Protein AF-A0A6G1LJR6-F1 (afdb_monomer_lite)

Secondary structure (DSSP, 8-state):
-----------GGGS-HHHHHHHS-PPTTPPPGGGGT-HHHHHHHHHHHHHH---EEETT----TT--S-HHHHHHHHHHHHHHTT--SPEEEE------TT-THHHHHHHHHHHHHHTT-EEEEEETTEEEEE--------

Radius of gyration: 20.64 Å; chains: 1; bounding box: 56×34×68 Å

Sequence (142 aa):
MAPDSNTSVFRFFDLPPELRLRIYNPDEGVQPNIAEVCQEARVEALKLYYRCNKFEACYCRVHNEDDDRSMLVRWLEAIGPDNRRNLRQPIEIFAMSEPGEGDPCMEGEGRACEKLTALGAVIEKIQDGMHKVTFPIQSSSQ

pLDDT: mean 78.77, std 14.45, range [38.94, 94.31]

Organism: NCBI:txid161662

Structure (mmCIF, N/CA/C/O backbone):
data_AF-A0A6G1LJR6-F1
#
_entry.id   AF-A0A6G1LJR6-F1
#
loop_
_atom_site.group_PDB
_atom_site.id
_atom_site.type_symbol
_atom_site.label_atom_id
_atom_site.label_alt_id
_atom_site.label_comp_id
_atom_site.label_asym_id
_atom_site.label_entity_id
_atom_site.label_seq_id
_atom_site.pdbx_PDB_ins_code
_atom_site.Cartn_x
_atom_site.Cartn_y
_atom_site.Cartn_z
_atom_site.occupancy
_atom_site.B_iso_or_equiv
_atom_site.auth_seq_id
_atom_site.auth_comp_id
_atom_site.auth_asym_id
_atom_site.auth_atom_id
_atom_site.pdbx_PDB_model_num
ATOM 1 N N . MET A 1 1 ? -30.099 -9.385 49.688 1.00 49.62 1 MET A N 1
ATOM 2 C CA . MET A 1 1 ? -29.127 -8.386 49.201 1.00 49.62 1 MET A CA 1
ATOM 3 C C . MET A 1 1 ? -28.751 -8.791 47.790 1.00 49.62 1 MET A C 1
ATOM 5 O O . MET A 1 1 ? -28.126 -9.831 47.631 1.00 49.62 1 MET A O 1
ATOM 9 N N . ALA A 1 2 ? -29.240 -8.069 46.783 1.00 52.78 2 ALA A N 1
ATOM 10 C CA . ALA A 1 2 ? -28.788 -8.260 45.408 1.00 52.78 2 ALA A CA 1
ATOM 11 C C . ALA A 1 2 ? -27.461 -7.502 45.243 1.00 52.78 2 ALA A C 1
ATOM 13 O O . ALA A 1 2 ? -27.349 -6.406 45.793 1.00 52.78 2 ALA A O 1
ATOM 14 N N . PRO A 1 3 ? -26.446 -8.065 44.572 1.00 58.81 3 PRO A N 1
ATOM 15 C CA . PRO A 1 3 ? -25.235 -7.317 44.281 1.00 58.81 3 PRO A CA 1
ATOM 16 C C . PRO A 1 3 ? -25.570 -6.197 43.290 1.00 58.81 3 PRO A C 1
ATOM 18 O O . PRO A 1 3 ? -26.104 -6.464 42.214 1.00 58.81 3 PRO A O 1
ATOM 21 N N . ASP A 1 4 ? -25.245 -4.956 43.657 1.00 60.59 4 ASP A N 1
ATOM 22 C CA . ASP A 1 4 ? -25.229 -3.799 42.760 1.00 60.59 4 ASP A CA 1
ATOM 23 C C . ASP A 1 4 ? -24.130 -4.004 41.709 1.00 60.59 4 ASP A C 1
ATOM 25 O O . ASP A 1 4 ? -23.018 -3.485 41.802 1.00 60.59 4 ASP A O 1
ATOM 29 N N . SER A 1 5 ? -24.409 -4.823 40.701 1.00 59.97 5 SER A N 1
ATOM 30 C CA . SER A 1 5 ? -23.503 -5.074 39.587 1.00 59.97 5 SER A CA 1
ATOM 31 C C . SER A 1 5 ? -23.702 -4.010 38.513 1.00 59.97 5 SER A C 1
ATOM 33 O O . SER A 1 5 ? -24.131 -4.310 37.401 1.00 59.97 5 SER A O 1
ATOM 35 N N . ASN A 1 6 ? -23.391 -2.755 38.839 1.00 61.78 6 ASN A N 1
ATOM 36 C CA . ASN A 1 6 ? -23.216 -1.712 37.830 1.00 61.78 6 ASN A CA 1
ATOM 37 C C . ASN A 1 6 ? -21.740 -1.651 37.406 1.00 61.78 6 ASN A C 1
ATOM 39 O O . ASN A 1 6 ? -21.089 -0.610 37.450 1.00 61.78 6 ASN A O 1
ATOM 43 N N . THR A 1 7 ? -21.170 -2.804 37.048 1.00 65.19 7 THR A N 1
ATOM 44 C CA . THR A 1 7 ? -19.871 -2.862 36.374 1.00 65.19 7 THR A CA 1
ATOM 45 C C . THR A 1 7 ? -20.088 -2.430 34.936 1.00 65.19 7 THR A C 1
ATOM 47 O O . THR A 1 7 ? -20.442 -3.240 34.080 1.00 65.19 7 THR A O 1
ATOM 50 N N . SER A 1 8 ? -19.920 -1.131 34.694 1.00 76.25 8 SER A N 1
ATOM 51 C CA . SER A 1 8 ? -19.833 -0.578 33.347 1.00 76.25 8 SER A CA 1
ATOM 52 C C . SER A 1 8 ? -18.773 -1.355 32.566 1.00 76.25 8 SER A C 1
ATOM 54 O O . SER A 1 8 ? -17.590 -1.343 32.915 1.00 76.25 8 SER A O 1
ATOM 56 N N . VAL A 1 9 ? -19.213 -2.091 31.548 1.00 83.81 9 VAL A N 1
ATOM 57 C CA . VAL A 1 9 ? -18.317 -2.809 30.646 1.00 83.81 9 VAL A CA 1
ATOM 58 C C . VAL A 1 9 ? -17.709 -1.777 29.713 1.00 83.81 9 VAL A C 1
ATOM 60 O O . VAL A 1 9 ? -18.377 -1.291 28.805 1.00 83.81 9 VAL A O 1
ATOM 63 N N . PHE A 1 10 ? -16.443 -1.452 29.941 1.00 83.62 10 PHE A N 1
ATOM 64 C CA . PHE A 1 10 ? -15.668 -0.627 29.028 1.00 83.62 10 PHE A CA 1
ATOM 65 C C . PHE A 1 10 ? -15.478 -1.360 27.696 1.00 83.62 10 PHE A C 1
ATOM 67 O O . PHE A 1 10 ? -14.952 -2.478 27.674 1.00 83.62 10 PHE A O 1
ATOM 74 N N . ARG A 1 11 ? -15.874 -0.738 26.580 1.00 87.75 11 ARG A N 1
ATOM 75 C CA . ARG A 1 11 ? -15.558 -1.239 25.240 1.00 87.75 11 ARG A CA 1
ATOM 76 C C . ARG A 1 11 ? -14.448 -0.396 24.642 1.00 87.75 11 ARG A C 1
ATOM 78 O O . ARG A 1 11 ? -14.445 0.823 24.744 1.00 87.75 11 ARG A O 1
ATOM 85 N N . PHE A 1 12 ? -13.523 -1.050 23.948 1.00 85.19 12 PHE A N 1
ATOM 86 C CA . PHE A 1 12 ? -12.421 -0.366 23.274 1.00 85.19 12 PHE A CA 1
ATOM 87 C C . PHE A 1 12 ? -12.907 0.742 22.321 1.00 85.19 12 PHE A C 1
ATOM 89 O O . PHE A 1 12 ? -12.314 1.813 22.275 1.00 85.19 12 PHE A O 1
ATOM 96 N N . PHE A 1 13 ? -14.017 0.512 21.615 1.00 87.31 13 PHE A N 1
ATOM 97 C CA . PHE A 1 13 ? -14.619 1.477 20.689 1.00 87.31 13 PHE A CA 1
ATOM 98 C C . PHE A 1 13 ? -15.372 2.629 21.374 1.00 87.31 13 PHE A C 1
ATOM 100 O O . PHE A 1 13 ? -15.719 3.594 20.701 1.00 87.31 13 PHE A O 1
ATOM 107 N N . ASP A 1 14 ? -15.550 2.583 22.699 1.00 89.75 14 ASP A N 1
ATOM 108 C CA . ASP A 1 14 ? -16.050 3.728 23.471 1.00 89.75 14 ASP A CA 1
ATOM 109 C C . ASP A 1 14 ? -14.949 4.788 23.675 1.00 89.75 14 ASP A C 1
ATOM 111 O O . ASP A 1 14 ? -15.226 5.914 24.094 1.00 89.75 14 ASP A O 1
ATOM 115 N N . LEU A 1 15 ? -13.685 4.451 23.378 1.00 86.94 15 LEU A N 1
ATOM 116 C CA . LEU A 1 15 ? -12.593 5.417 23.388 1.00 86.94 15 LEU A CA 1
ATOM 117 C C . LEU A 1 15 ? -12.728 6.423 22.235 1.00 86.94 15 LEU A C 1
ATOM 119 O O . LEU A 1 15 ? -12.939 6.024 21.081 1.00 86.94 15 LEU A O 1
ATOM 123 N N . PRO A 1 16 ? -12.459 7.716 22.499 1.00 88.00 16 PRO A N 1
ATOM 124 C CA . PRO A 1 16 ? -12.257 8.707 21.452 1.00 88.00 16 PRO A CA 1
ATOM 125 C C . PRO A 1 16 ? -11.254 8.215 20.392 1.00 88.00 16 PRO A C 1
ATOM 127 O O . PRO A 1 16 ? -10.241 7.597 20.755 1.00 88.00 16 PRO A O 1
ATOM 130 N N . PRO A 1 17 ? -11.495 8.477 19.092 1.00 82.25 17 PRO A N 1
ATOM 131 C CA . PRO A 1 17 ? -10.609 8.047 18.010 1.00 82.25 17 PRO A CA 1
ATOM 132 C C . PRO A 1 17 ? -9.139 8.412 18.243 1.00 82.25 17 PRO A C 1
ATOM 134 O O . PRO A 1 17 ? -8.252 7.615 17.955 1.00 82.25 17 PRO A O 1
ATOM 137 N N . GLU A 1 18 ? -8.863 9.574 18.832 1.00 83.94 18 GLU A N 1
ATOM 138 C CA . GLU A 1 18 ? -7.511 10.070 19.099 1.00 83.94 18 GLU A CA 1
ATOM 139 C C . GLU A 1 18 ? -6.747 9.169 20.078 1.00 83.94 18 GLU A C 1
ATOM 141 O O . GLU A 1 18 ? -5.534 8.995 19.950 1.00 83.94 18 GLU A O 1
ATOM 146 N N . LEU A 1 19 ? -7.449 8.565 21.042 1.00 86.56 19 LEU A N 1
ATOM 147 C CA . LEU A 1 19 ? -6.859 7.614 21.984 1.00 86.56 19 LEU A CA 1
ATOM 148 C C . LEU A 1 19 ? -6.678 6.235 21.348 1.00 86.56 19 LEU A C 1
ATOM 150 O O . LEU A 1 19 ? -5.652 5.598 21.578 1.00 86.56 19 LEU A O 1
ATOM 154 N N . ARG A 1 20 ? -7.614 5.801 20.494 1.00 86.50 20 ARG A N 1
ATOM 155 C CA . ARG A 1 20 ? -7.476 4.548 19.732 1.00 86.50 20 ARG A CA 1
ATOM 156 C C . ARG A 1 20 ? -6.281 4.604 18.780 1.00 86.50 20 ARG A C 1
ATOM 158 O O . ARG A 1 20 ? -5.492 3.667 18.748 1.00 86.50 20 ARG A O 1
ATOM 165 N N . LEU A 1 21 ? -6.062 5.742 18.117 1.00 77.38 21 LEU A N 1
ATOM 166 C CA . LEU A 1 21 ? -4.900 5.980 17.252 1.00 77.38 21 LEU A CA 1
ATOM 167 C C . LEU A 1 21 ? -3.560 5.846 17.991 1.00 77.38 21 LEU A C 1
ATOM 169 O O . LEU A 1 21 ? -2.610 5.315 17.424 1.00 77.38 21 LEU A O 1
ATOM 173 N N . ARG A 1 22 ? -3.482 6.277 19.257 1.00 81.69 22 ARG A N 1
ATOM 174 C CA . ARG A 1 22 ? -2.277 6.087 20.087 1.00 81.69 22 ARG A CA 1
ATOM 175 C C . ARG A 1 22 ? -2.016 4.620 20.416 1.00 81.69 22 ARG A C 1
ATOM 177 O O . ARG A 1 22 ? -0.863 4.236 20.556 1.00 81.69 22 ARG A O 1
ATOM 184 N N . ILE A 1 23 ? -3.070 3.815 20.542 1.00 82.62 23 ILE A N 1
ATOM 185 C CA . ILE A 1 23 ? -2.967 2.372 20.802 1.00 82.62 23 ILE A CA 1
ATOM 186 C C . ILE A 1 23 ? -2.594 1.622 19.521 1.00 82.62 23 ILE A C 1
ATOM 188 O O . ILE A 1 23 ? -1.841 0.656 19.569 1.00 82.62 23 ILE A O 1
ATOM 192 N N . TYR A 1 24 ? -3.086 2.083 18.372 1.00 80.31 24 TYR A N 1
ATOM 193 C CA . TYR A 1 24 ? -2.745 1.508 17.075 1.00 80.31 24 TYR A CA 1
ATOM 194 C C . TYR A 1 24 ? -1.306 1.764 16.635 1.00 80.31 24 TYR A C 1
ATOM 196 O O . TYR A 1 24 ? -0.918 1.137 15.654 1.00 80.31 24 TYR A O 1
ATOM 204 N N . ASN A 1 25 ? -0.583 2.685 17.296 1.00 74.81 25 ASN A N 1
ATOM 205 C CA . ASN A 1 25 ? 0.722 3.222 16.901 1.00 74.81 25 ASN A CA 1
ATOM 206 C C . ASN A 1 25 ? 1.581 2.167 16.186 1.00 74.81 25 ASN A C 1
ATOM 208 O O . ASN A 1 25 ? 2.155 1.309 16.859 1.00 74.81 25 ASN A O 1
ATOM 212 N N . PRO A 1 26 ? 1.612 2.176 14.842 1.00 66.50 26 PRO A N 1
ATOM 213 C CA . PRO A 1 26 ? 2.342 1.163 14.116 1.00 66.50 26 PRO A CA 1
ATOM 214 C C . PRO A 1 26 ? 3.824 1.466 14.301 1.00 66.50 26 PRO A C 1
ATOM 216 O O . PRO A 1 26 ? 4.287 2.531 13.893 1.00 66.50 26 PRO A O 1
ATOM 219 N N . ASP A 1 27 ? 4.558 0.542 14.914 1.00 70.38 27 ASP A N 1
ATOM 220 C CA . ASP A 1 27 ? 6.009 0.531 14.774 1.00 70.38 27 ASP A CA 1
ATOM 221 C C . ASP A 1 27 ? 6.345 0.468 13.275 1.00 70.38 27 ASP A C 1
ATOM 223 O O . ASP A 1 27 ? 5.621 -0.161 12.491 1.00 70.38 27 ASP A O 1
ATOM 227 N N . GLU A 1 28 ? 7.410 1.158 12.862 1.00 67.75 28 GLU A N 1
ATOM 228 C CA . GLU A 1 28 ? 7.771 1.286 11.448 1.00 67.75 28 GLU A CA 1
ATOM 229 C C . GLU A 1 28 ? 7.833 -0.091 10.766 1.00 67.75 28 GLU A C 1
ATOM 231 O O . GLU A 1 28 ? 8.572 -0.990 11.166 1.00 67.75 28 GLU A O 1
ATOM 236 N N . GLY A 1 29 ? 7.016 -0.265 9.728 1.00 67.56 29 GLY A N 1
ATOM 237 C CA . GLY A 1 29 ? 6.983 -1.462 8.892 1.00 67.56 29 GLY A CA 1
ATOM 238 C C . GLY A 1 29 ? 6.145 -2.631 9.420 1.00 67.56 29 GLY A C 1
ATOM 239 O O . GLY A 1 29 ? 5.865 -3.541 8.638 1.00 67.56 29 GLY A O 1
ATOM 240 N N . VAL A 1 30 ? 5.656 -2.615 10.666 1.00 80.88 30 VAL A N 1
ATOM 241 C CA . VAL A 1 30 ? 4.894 -3.742 11.241 1.00 80.88 30 VAL A CA 1
ATOM 242 C C . VAL A 1 30 ? 3.396 -3.445 11.275 1.00 80.88 30 VAL A C 1
ATOM 244 O O . VAL A 1 30 ? 2.944 -2.445 11.833 1.00 80.88 30 VAL A O 1
ATOM 247 N N . GLN A 1 31 ? 2.596 -4.326 10.668 1.00 81.69 31 GLN A N 1
ATOM 248 C CA . GLN A 1 31 ? 1.141 -4.231 10.760 1.00 81.69 31 GLN A CA 1
ATOM 249 C C . GLN A 1 31 ? 0.715 -4.448 12.225 1.00 81.69 31 GLN A C 1
ATOM 251 O O . GLN A 1 31 ? 1.112 -5.443 12.829 1.00 81.69 31 GLN A O 1
ATOM 256 N N . PRO A 1 32 ? -0.101 -3.562 12.817 1.00 84.19 32 PRO A N 1
ATOM 257 C CA . PRO A 1 32 ? -0.436 -3.664 14.232 1.00 84.19 32 PRO A CA 1
ATOM 258 C C . PRO A 1 32 ? -1.326 -4.887 14.505 1.00 84.19 32 PRO A C 1
ATOM 260 O O . PRO A 1 32 ? -2.358 -5.059 13.855 1.00 84.19 32 PRO A O 1
ATOM 263 N N . ASN A 1 33 ? -0.986 -5.684 15.527 1.00 86.38 33 ASN A N 1
ATOM 264 C CA . ASN A 1 33 ? -1.718 -6.908 15.915 1.00 86.38 33 ASN A CA 1
ATOM 265 C C . ASN A 1 33 ? -3.220 -6.674 16.153 1.00 86.38 33 ASN A C 1
ATOM 267 O O . ASN A 1 33 ? -4.049 -7.559 15.957 1.00 86.38 33 ASN A O 1
ATOM 271 N N . ILE A 1 34 ? -3.605 -5.459 16.548 1.00 87.19 34 ILE A N 1
ATOM 272 C CA . ILE A 1 34 ? -5.010 -5.085 16.750 1.00 87.19 34 ILE A CA 1
ATOM 273 C C . ILE A 1 34 ? -5.851 -5.185 15.465 1.00 87.19 34 ILE A C 1
ATOM 275 O O . ILE A 1 34 ? -7.065 -5.371 15.540 1.00 87.19 34 ILE A O 1
ATOM 279 N N . ALA A 1 35 ? -5.217 -5.153 14.287 1.00 88.00 35 ALA A N 1
ATOM 280 C CA . ALA A 1 35 ? -5.879 -5.376 13.007 1.00 88.00 35 ALA A CA 1
ATOM 281 C C . ALA A 1 35 ? -6.381 -6.824 12.825 1.00 88.00 35 ALA A C 1
ATOM 283 O O . ALA A 1 35 ? -7.170 -7.105 11.919 1.00 88.00 35 ALA A O 1
ATOM 284 N N . GLU A 1 36 ? -5.949 -7.756 13.673 1.00 88.81 36 GLU A N 1
ATOM 285 C CA . GLU A 1 36 ? -6.377 -9.155 13.628 1.00 88.81 36 GLU A CA 1
ATOM 286 C C . GLU A 1 36 ? -7.613 -9.421 14.496 1.00 88.81 36 GLU A C 1
ATOM 288 O O . GLU A 1 36 ? -8.344 -10.373 14.233 1.00 88.81 36 GLU A O 1
ATOM 293 N N . VAL A 1 37 ? -7.899 -8.549 15.470 1.00 89.69 37 VAL A N 1
ATOM 294 C CA . VAL A 1 37 ? -8.892 -8.792 16.531 1.00 89.69 37 VAL A CA 1
ATOM 295 C C . VAL A 1 37 ? -10.330 -8.781 16.010 1.00 89.69 37 VAL A C 1
ATOM 297 O O . VAL A 1 37 ? -11.103 -9.695 16.290 1.00 89.69 37 VAL A O 1
ATOM 300 N N . CYS A 1 38 ? -10.720 -7.741 15.270 1.00 91.69 38 CYS A N 1
ATOM 301 C CA . CYS A 1 38 ? -12.056 -7.628 14.687 1.00 9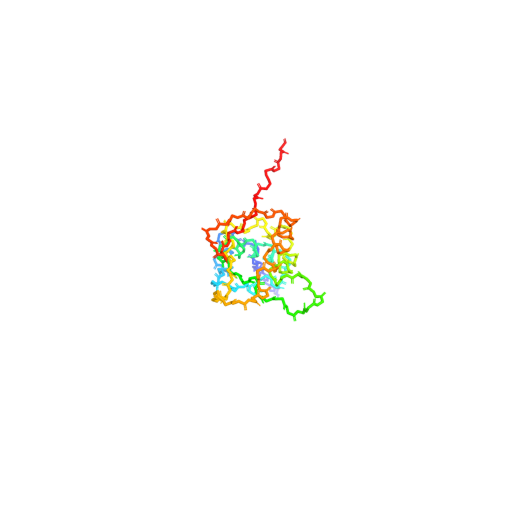1.69 38 CYS A CA 1
ATOM 302 C C . CYS A 1 38 ? -12.047 -6.760 13.423 1.00 91.69 38 CYS A C 1
ATOM 304 O O . CYS A 1 38 ? -11.080 -6.052 13.140 1.00 91.69 38 CYS A O 1
ATOM 306 N N . GLN A 1 39 ? -13.140 -6.801 12.655 1.00 90.19 39 GLN A N 1
ATOM 307 C CA . GLN A 1 39 ? -13.253 -6.063 11.395 1.00 90.19 39 GLN A CA 1
ATOM 308 C C . GLN A 1 39 ? -13.127 -4.543 11.578 1.00 90.19 39 GLN A C 1
ATOM 310 O O . GLN A 1 39 ? -12.457 -3.892 10.784 1.00 90.19 39 GLN A O 1
ATOM 315 N N . GLU A 1 40 ? -13.738 -3.979 12.619 1.00 90.06 40 GLU A N 1
ATOM 316 C CA . GLU A 1 40 ? -13.721 -2.532 12.863 1.00 90.06 40 GLU A CA 1
ATOM 317 C C . GLU A 1 40 ? -12.313 -2.033 13.222 1.00 90.06 40 GLU A C 1
ATOM 319 O O . GLU A 1 40 ? -11.806 -1.097 12.601 1.00 90.06 40 GLU A O 1
ATOM 324 N N . ALA A 1 41 ? -11.629 -2.733 14.135 1.00 88.81 41 ALA A N 1
ATOM 325 C CA . ALA A 1 41 ? -10.239 -2.446 14.484 1.00 88.81 41 ALA A CA 1
ATOM 326 C C . ALA A 1 41 ? -9.317 -2.591 13.268 1.00 88.81 41 ALA A C 1
ATOM 328 O O . ALA A 1 41 ? -8.445 -1.754 13.051 1.00 88.81 41 ALA A O 1
ATOM 329 N N . ARG A 1 42 ? -9.539 -3.616 12.434 1.00 90.88 42 ARG A N 1
ATOM 330 C CA . ARG A 1 42 ? -8.793 -3.826 11.188 1.00 90.88 42 ARG A CA 1
ATOM 331 C C . ARG A 1 42 ? -8.897 -2.638 10.248 1.00 90.88 42 ARG A C 1
ATOM 333 O O . ARG A 1 42 ? -7.872 -2.183 9.753 1.00 90.88 42 ARG A O 1
ATOM 340 N N . VAL A 1 43 ? -10.106 -2.139 10.004 1.00 90.38 43 VAL A N 1
ATOM 341 C CA . VAL A 1 43 ? -10.326 -1.014 9.086 1.00 90.38 43 VAL A CA 1
ATOM 342 C C . VAL A 1 43 ? -9.590 0.234 9.569 1.00 90.38 43 VAL A C 1
ATOM 344 O O . VAL A 1 43 ? -8.898 0.880 8.781 1.00 90.38 43 VAL A O 1
ATOM 347 N N . GLU A 1 44 ? -9.689 0.568 10.855 1.00 89.94 44 GLU A N 1
ATOM 348 C CA . GLU A 1 44 ? -9.020 1.756 11.388 1.00 89.94 44 GLU A CA 1
ATOM 349 C C . GLU A 1 44 ? -7.499 1.607 11.465 1.00 89.94 44 GLU A C 1
ATOM 351 O O . GLU A 1 44 ? -6.766 2.512 11.056 1.00 89.94 44 GLU A O 1
ATOM 356 N N . ALA A 1 45 ? -7.018 0.463 11.951 1.00 90.19 45 ALA A N 1
ATOM 357 C CA . ALA A 1 45 ? -5.598 0.222 12.143 1.00 90.19 45 ALA A CA 1
ATOM 358 C C . ALA A 1 45 ? -4.856 0.110 10.803 1.00 90.19 45 ALA A C 1
ATOM 360 O O . ALA A 1 45 ? -3.797 0.715 10.644 1.00 90.19 45 ALA A O 1
ATOM 361 N N . LEU A 1 46 ? -5.429 -0.575 9.802 1.00 91.00 46 LEU A N 1
ATOM 362 C CA . LEU A 1 46 ? -4.839 -0.648 8.460 1.00 91.00 46 LEU A CA 1
ATOM 363 C C . LEU A 1 46 ? -4.811 0.713 7.771 1.00 91.00 46 LEU A C 1
ATOM 365 O O . LEU A 1 46 ? -3.814 1.068 7.143 1.00 91.00 46 LEU A O 1
ATOM 369 N N . LYS A 1 47 ? -5.872 1.512 7.930 1.00 90.25 47 LYS A N 1
ATOM 370 C CA . LYS A 1 47 ? -5.902 2.881 7.410 1.00 90.25 47 LYS A CA 1
ATOM 371 C C . LYS A 1 47 ? -4.751 3.716 7.963 1.00 90.25 47 LYS A C 1
ATOM 373 O O . LYS A 1 47 ? -4.143 4.467 7.203 1.00 90.25 47 LYS A O 1
ATOM 378 N N . LEU A 1 48 ? -4.449 3.594 9.257 1.00 88.31 48 LEU A N 1
ATOM 379 C CA . LEU A 1 48 ? -3.314 4.282 9.870 1.00 88.31 48 LEU A CA 1
ATOM 380 C C . LEU A 1 48 ? -1.978 3.704 9.388 1.00 88.31 48 LEU A C 1
ATOM 382 O O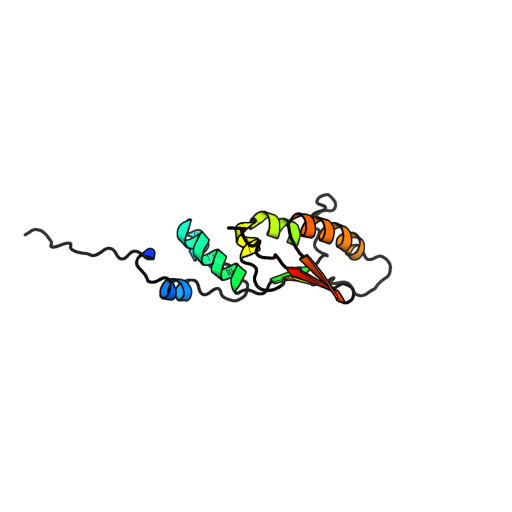 . LEU A 1 48 ? -1.109 4.465 8.966 1.00 88.31 48 LEU A O 1
ATOM 386 N N . TYR A 1 49 ? -1.843 2.377 9.390 1.00 90.25 49 TYR A N 1
ATOM 387 C CA . TYR A 1 49 ? -0.640 1.668 8.958 1.00 90.25 49 TYR A CA 1
ATOM 388 C C . TYR A 1 49 ? -0.207 2.088 7.547 1.00 90.25 49 TYR A C 1
ATOM 390 O O . TYR A 1 49 ? 0.891 2.615 7.383 1.00 90.25 49 TYR A O 1
ATOM 398 N N . TYR A 1 50 ? -1.077 1.965 6.542 1.00 91.56 50 TYR A N 1
ATOM 399 C CA . TYR A 1 50 ? -0.728 2.330 5.162 1.00 91.56 50 TYR A CA 1
ATOM 400 C C . TYR A 1 50 ? -0.532 3.835 4.959 1.00 91.56 50 TYR A C 1
ATOM 402 O O . TYR A 1 50 ? 0.192 4.250 4.056 1.00 91.56 50 TYR A O 1
ATOM 410 N N . ARG A 1 51 ? -1.156 4.667 5.800 1.00 89.25 51 ARG A N 1
ATOM 411 C CA . ARG A 1 51 ? -1.022 6.125 5.730 1.00 89.25 51 ARG A CA 1
ATOM 412 C C . ARG A 1 51 ? 0.303 6.632 6.279 1.00 89.25 51 ARG A C 1
ATOM 414 O O . ARG A 1 51 ? 0.825 7.615 5.756 1.00 89.25 51 ARG A O 1
ATOM 421 N N . CYS A 1 52 ? 0.789 6.025 7.353 1.00 86.00 52 CYS A N 1
ATOM 422 C CA . CYS A 1 52 ? 1.935 6.529 8.101 1.00 86.00 52 CYS A CA 1
ATOM 423 C C . CYS A 1 52 ? 3.251 5.856 7.715 1.00 86.00 52 CYS A C 1
ATOM 425 O O . CYS A 1 52 ? 4.294 6.480 7.879 1.00 86.00 52 CYS A O 1
ATOM 427 N N . ASN A 1 53 ? 3.216 4.635 7.182 1.00 86.31 53 ASN A N 1
ATOM 428 C CA . ASN A 1 53 ? 4.432 3.901 6.851 1.00 86.31 53 ASN A CA 1
ATOM 429 C C . ASN A 1 53 ? 4.997 4.279 5.478 1.00 86.31 53 ASN A C 1
ATOM 431 O O . ASN A 1 53 ? 4.257 4.562 4.531 1.00 86.31 53 ASN A O 1
ATOM 435 N N . LYS A 1 54 ? 6.329 4.241 5.391 1.00 89.06 54 LYS A N 1
ATOM 436 C CA . LYS A 1 54 ? 7.071 4.223 4.131 1.00 89.06 54 LYS A CA 1
ATOM 437 C C . LYS A 1 54 ? 7.222 2.768 3.690 1.00 89.06 54 LYS A C 1
ATOM 439 O O . LYS A 1 54 ? 7.472 1.895 4.518 1.00 89.06 54 LYS A O 1
ATOM 444 N N . PHE A 1 55 ? 7.069 2.513 2.396 1.00 90.06 55 PHE A N 1
ATOM 445 C CA . PHE A 1 55 ? 7.236 1.182 1.821 1.00 90.06 55 PHE A CA 1
ATOM 446 C C . PHE A 1 55 ? 8.290 1.222 0.724 1.00 90.06 55 PHE A C 1
ATOM 448 O O . PHE A 1 55 ? 8.333 2.156 -0.077 1.00 90.06 55 PHE A O 1
ATOM 455 N N . GLU A 1 56 ? 9.104 0.176 0.677 1.00 88.44 56 GLU A N 1
ATOM 456 C CA . GLU A 1 56 ? 10.157 0.004 -0.314 1.00 88.44 56 GLU A CA 1
ATOM 457 C C . GLU A 1 56 ? 10.085 -1.420 -0.876 1.00 88.44 56 GLU A C 1
ATOM 459 O O . GLU A 1 56 ? 9.741 -2.365 -0.158 1.00 88.44 56 GLU A O 1
ATOM 464 N N . ALA A 1 57 ? 10.367 -1.589 -2.167 1.00 85.19 57 ALA A N 1
ATOM 465 C CA . ALA A 1 57 ? 10.287 -2.885 -2.834 1.00 85.19 57 ALA A CA 1
ATOM 466 C C . ALA A 1 57 ? 11.375 -3.058 -3.902 1.00 85.19 57 ALA A C 1
ATOM 468 O O . ALA A 1 57 ? 11.809 -2.096 -4.522 1.00 85.19 57 ALA A O 1
ATOM 469 N N . CYS A 1 58 ? 11.769 -4.307 -4.170 1.00 78.06 58 CYS A N 1
ATOM 470 C CA . CYS A 1 58 ? 12.617 -4.630 -5.321 1.00 78.06 58 CYS A CA 1
ATOM 471 C C . CYS A 1 58 ? 11.791 -5.212 -6.471 1.00 78.06 58 CYS A C 1
ATOM 473 O O . CYS A 1 58 ? 10.930 -6.065 -6.235 1.00 78.06 58 CYS A O 1
ATOM 475 N N . TYR A 1 59 ? 12.125 -4.848 -7.714 1.00 68.75 59 TYR A N 1
ATOM 476 C CA . TYR A 1 59 ? 11.608 -5.521 -8.919 1.00 68.75 59 TYR A CA 1
ATOM 477 C C . TYR A 1 59 ? 11.999 -7.008 -8.987 1.00 68.75 59 TYR A C 1
ATOM 479 O O . TYR A 1 59 ? 11.261 -7.836 -9.511 1.00 68.75 59 TYR A O 1
ATOM 487 N N . CYS A 1 60 ? 13.150 -7.340 -8.407 1.00 63.41 60 CYS A N 1
ATOM 488 C CA . CYS A 1 60 ? 13.918 -8.557 -8.637 1.00 63.41 60 CYS A CA 1
ATOM 489 C C . CYS A 1 60 ? 13.399 -9.843 -7.966 1.00 63.41 60 CYS A C 1
ATOM 491 O O . CYS A 1 60 ? 13.921 -10.920 -8.232 1.00 63.41 60 CYS A O 1
ATOM 493 N N . ARG A 1 61 ? 12.389 -9.782 -7.086 1.00 58.53 61 ARG A N 1
ATOM 494 C CA . ARG A 1 61 ? 11.840 -10.988 -6.434 1.00 58.53 61 ARG A CA 1
ATOM 495 C C . ARG A 1 61 ? 10.607 -11.497 -7.171 1.00 58.53 61 ARG A C 1
ATOM 497 O O . ARG A 1 61 ? 9.488 -11.407 -6.662 1.00 58.53 61 ARG A O 1
ATOM 504 N N . VAL A 1 62 ? 10.816 -12.027 -8.370 1.00 55.62 62 VAL A N 1
ATOM 505 C CA . VAL A 1 62 ? 9.855 -12.936 -9.001 1.00 55.62 62 VAL A CA 1
ATOM 506 C C . VAL A 1 62 ? 10.191 -14.329 -8.472 1.00 55.62 62 VAL A C 1
ATOM 508 O O . VAL A 1 62 ? 11.228 -14.890 -8.799 1.00 55.62 62 VAL A O 1
ATOM 511 N N . HIS A 1 63 ? 9.384 -14.843 -7.540 1.00 51.75 63 HIS A N 1
ATOM 512 C CA . HIS A 1 63 ? 9.699 -16.091 -6.832 1.00 51.75 63 HIS A CA 1
ATOM 513 C C . HIS A 1 63 ? 9.491 -17.355 -7.684 1.00 51.75 63 HIS A C 1
ATOM 515 O O . HIS A 1 63 ? 9.943 -18.415 -7.265 1.00 51.75 63 HIS A O 1
ATOM 521 N N . ASN A 1 64 ? 8.829 -17.250 -8.842 1.00 53.72 64 ASN A N 1
ATOM 522 C CA . ASN A 1 64 ? 8.575 -18.350 -9.771 1.00 53.72 64 ASN A CA 1
ATOM 523 C C . ASN A 1 64 ? 8.596 -17.830 -11.209 1.00 53.72 64 ASN A C 1
ATOM 525 O O . ASN A 1 64 ? 7.898 -16.865 -11.505 1.00 53.72 64 ASN A O 1
ATOM 529 N N . GLU A 1 65 ? 9.316 -18.511 -12.099 1.00 55.38 65 GLU A N 1
ATOM 530 C CA . GLU A 1 65 ? 9.324 -18.224 -13.544 1.00 55.38 65 GLU A CA 1
ATOM 531 C C . GLU A 1 65 ? 7.915 -18.311 -14.170 1.00 55.38 65 GLU A C 1
ATOM 533 O O . GLU A 1 65 ? 7.649 -17.656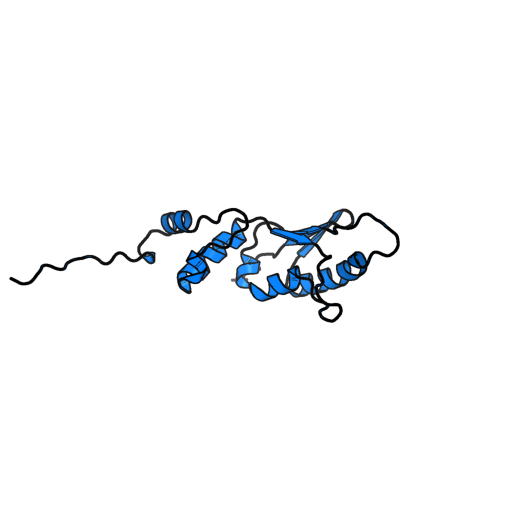 -15.171 1.00 55.38 65 GLU A O 1
ATOM 538 N N . ASP A 1 66 ? 6.994 -19.043 -13.528 1.00 55.03 66 ASP A N 1
ATOM 539 C CA . ASP A 1 66 ? 5.595 -19.202 -13.952 1.00 55.03 66 ASP A CA 1
ATOM 540 C C . ASP A 1 66 ? 4.630 -18.130 -13.398 1.00 55.03 66 ASP A C 1
ATOM 542 O O . ASP A 1 66 ? 3.483 -18.033 -13.842 1.00 55.03 66 ASP A O 1
ATOM 546 N N . ASP A 1 67 ? 5.044 -17.341 -12.398 1.00 60.41 67 ASP A N 1
ATOM 547 C CA . ASP A 1 67 ? 4.227 -16.265 -11.822 1.00 60.41 67 ASP A CA 1
ATOM 548 C C . ASP A 1 67 ? 4.833 -14.920 -12.212 1.00 60.41 67 ASP A C 1
ATOM 550 O O . ASP A 1 67 ? 5.622 -14.333 -11.478 1.00 60.41 67 ASP A O 1
ATOM 554 N N . ASP A 1 68 ? 4.420 -14.402 -13.370 1.00 60.41 68 ASP A N 1
ATOM 555 C CA . ASP A 1 68 ? 4.877 -13.120 -13.918 1.00 60.41 68 ASP A CA 1
ATOM 556 C C . ASP A 1 68 ? 4.633 -11.909 -12.988 1.00 60.41 68 ASP A C 1
ATOM 558 O O . ASP A 1 68 ? 4.887 -10.758 -13.370 1.00 60.41 68 ASP A O 1
ATOM 562 N N . ARG A 1 69 ? 3.990 -12.079 -11.826 1.00 62.56 69 ARG A N 1
ATOM 563 C CA . ARG A 1 69 ? 3.699 -10.986 -10.893 1.00 62.56 69 ARG A CA 1
ATOM 564 C C . ARG A 1 69 ? 4.869 -10.793 -9.937 1.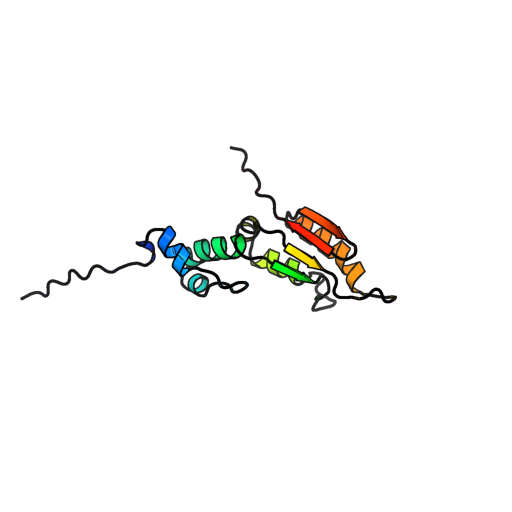00 62.56 69 ARG A C 1
ATOM 566 O O . ARG A 1 69 ? 5.246 -11.691 -9.191 1.00 62.56 69 ARG A O 1
ATOM 573 N N . SER A 1 70 ? 5.371 -9.562 -9.871 1.00 74.38 70 SER A N 1
ATOM 574 C CA . SER A 1 70 ? 6.289 -9.187 -8.799 1.00 74.38 70 SER A CA 1
ATOM 575 C C . SER A 1 70 ? 5.602 -9.325 -7.433 1.00 74.38 70 SER A C 1
ATOM 577 O O . SER A 1 70 ? 4.387 -9.129 -7.299 1.00 74.38 70 SER A O 1
ATOM 579 N N . MET A 1 71 ? 6.387 -9.621 -6.393 1.00 77.06 71 MET A N 1
ATOM 580 C CA . MET A 1 71 ? 5.924 -9.632 -4.997 1.00 77.06 71 MET A CA 1
ATOM 581 C C . MET A 1 71 ? 5.146 -8.362 -4.624 1.00 77.06 71 MET A C 1
ATOM 583 O O . MET A 1 71 ? 4.144 -8.435 -3.912 1.00 77.06 71 MET A O 1
ATOM 587 N N . LEU A 1 72 ? 5.570 -7.209 -5.151 1.00 84.25 72 LEU A N 1
ATOM 588 C CA . LEU A 1 72 ? 4.888 -5.936 -4.948 1.00 84.25 72 LEU A CA 1
ATOM 589 C C . LEU A 1 72 ? 3.475 -5.939 -5.543 1.00 84.25 72 LEU A C 1
ATOM 591 O O . LEU A 1 72 ? 2.536 -5.540 -4.862 1.00 84.25 72 LEU A O 1
ATOM 595 N N . VAL A 1 73 ? 3.304 -6.406 -6.785 1.00 86.25 73 VAL A N 1
ATOM 596 C CA . VAL A 1 73 ? 1.983 -6.484 -7.433 1.00 86.25 73 VAL A CA 1
ATOM 597 C C . VAL A 1 73 ? 1.058 -7.404 -6.639 1.00 86.25 73 VAL A C 1
ATOM 599 O O . VAL A 1 73 ? -0.065 -7.010 -6.331 1.00 86.25 73 VAL A O 1
ATOM 602 N N . ARG A 1 74 ? 1.541 -8.582 -6.223 1.00 85.44 74 ARG A N 1
ATOM 603 C CA . ARG A 1 74 ? 0.754 -9.528 -5.412 1.00 85.44 74 ARG A CA 1
ATOM 604 C C . ARG A 1 74 ? 0.332 -8.931 -4.074 1.00 85.44 74 ARG A C 1
ATOM 606 O O . ARG A 1 74 ? -0.812 -9.095 -3.659 1.00 85.44 74 ARG A O 1
ATOM 613 N N . TRP A 1 75 ? 1.240 -8.229 -3.401 1.00 89.38 75 TRP A N 1
ATOM 614 C CA . TRP A 1 75 ? 0.925 -7.544 -2.151 1.00 89.38 75 TRP A CA 1
ATOM 615 C C . TRP A 1 75 ? -0.106 -6.432 -2.367 1.00 89.38 75 TRP A C 1
ATOM 617 O O . TRP A 1 75 ? -1.107 -6.383 -1.657 1.00 89.38 75 TRP A O 1
ATOM 627 N N . LEU A 1 76 ? 0.073 -5.592 -3.389 1.00 91.94 76 LEU A N 1
ATOM 628 C CA . LEU A 1 76 ? -0.865 -4.519 -3.716 1.00 91.94 76 LEU A CA 1
ATOM 629 C C . LEU A 1 76 ? -2.260 -5.051 -4.063 1.00 91.94 76 LEU A C 1
ATOM 631 O O . LEU A 1 76 ? -3.255 -4.440 -3.669 1.00 91.94 76 LEU A O 1
ATOM 635 N N . GLU A 1 77 ? -2.354 -6.178 -4.771 1.00 91.19 77 GLU A N 1
ATOM 636 C CA . GLU A 1 77 ? -3.612 -6.891 -5.009 1.00 91.19 77 GLU A CA 1
ATOM 637 C C . GLU A 1 77 ? -4.237 -7.368 -3.693 1.00 91.19 77 GLU A C 1
ATOM 639 O O . GLU A 1 77 ? -5.409 -7.083 -3.442 1.00 91.19 77 GLU A O 1
ATOM 644 N N . ALA A 1 78 ? -3.447 -8.023 -2.835 1.00 91.12 78 ALA A N 1
ATOM 645 C CA . ALA A 1 78 ? -3.906 -8.619 -1.583 1.00 91.12 78 ALA A CA 1
ATOM 646 C C . ALA A 1 78 ? -4.440 -7.593 -0.572 1.00 91.12 78 ALA A C 1
ATOM 648 O O . ALA A 1 78 ? -5.444 -7.853 0.088 1.00 91.12 78 ALA A O 1
ATOM 649 N N . ILE A 1 79 ? -3.814 -6.416 -0.461 1.00 92.00 79 ILE A N 1
ATOM 650 C CA . ILE A 1 79 ? -4.294 -5.370 0.458 1.00 92.00 79 ILE A CA 1
ATOM 651 C C . ILE A 1 79 ? -5.589 -4.711 -0.041 1.00 92.00 79 ILE A C 1
ATOM 653 O O . ILE A 1 79 ? -6.320 -4.117 0.750 1.00 92.00 79 ILE A O 1
ATOM 657 N N . GLY A 1 80 ? -5.899 -4.830 -1.335 1.00 92.38 80 GLY A N 1
ATOM 658 C CA . GLY A 1 80 ? -7.126 -4.314 -1.933 1.00 92.38 80 GLY A CA 1
ATOM 659 C C . GLY A 1 80 ? -7.131 -2.798 -2.197 1.00 92.38 80 GLY A C 1
ATOM 660 O O . GLY A 1 80 ? -6.266 -2.053 -1.728 1.00 92.38 80 GLY A O 1
ATOM 661 N N . PRO A 1 81 ? -8.114 -2.309 -2.977 1.00 92.44 81 PRO A N 1
ATOM 662 C CA . PRO A 1 81 ? -8.158 -0.924 -3.451 1.00 92.44 81 PRO A CA 1
ATOM 663 C C . PRO A 1 81 ? -8.276 0.109 -2.325 1.00 92.44 81 PRO A C 1
ATOM 665 O O . PRO A 1 81 ? -7.669 1.174 -2.413 1.00 92.44 81 PRO A O 1
ATOM 668 N N . ASP A 1 82 ? -9.010 -0.197 -1.255 1.00 90.75 82 ASP A N 1
ATOM 669 C CA . ASP A 1 82 ? -9.212 0.753 -0.157 1.00 90.75 82 ASP A CA 1
ATOM 670 C C . ASP A 1 82 ? -7.928 1.013 0.631 1.00 90.75 82 ASP A C 1
ATOM 672 O O . ASP A 1 82 ? -7.633 2.157 0.971 1.00 90.75 82 ASP A O 1
ATOM 676 N N . ASN A 1 83 ? -7.109 -0.018 0.850 1.00 92.12 83 ASN A N 1
ATOM 677 C CA . ASN A 1 83 ? -5.807 0.150 1.488 1.00 92.12 83 ASN A CA 1
ATOM 678 C C . ASN A 1 83 ? -4.794 0.817 0.560 1.00 92.12 83 ASN A C 1
ATOM 680 O O . ASN A 1 83 ? -4.026 1.658 1.023 1.00 92.12 83 ASN A O 1
ATOM 684 N N . ARG A 1 84 ? -4.846 0.546 -0.753 1.00 93.38 84 ARG A N 1
ATOM 685 C CA . ARG A 1 84 ? -4.017 1.273 -1.728 1.00 93.38 84 ARG A CA 1
ATOM 686 C C . ARG A 1 84 ? -4.280 2.780 -1.695 1.00 93.38 84 ARG A C 1
ATOM 688 O O . ARG A 1 84 ? -3.335 3.556 -1.724 1.00 93.38 84 ARG A O 1
ATOM 695 N N . ARG A 1 85 ? -5.536 3.209 -1.530 1.00 90.75 85 ARG A N 1
ATOM 696 C CA . ARG A 1 85 ? -5.895 4.635 -1.358 1.00 90.75 85 ARG A CA 1
ATOM 697 C C . ARG A 1 85 ? -5.354 5.256 -0.065 1.00 90.75 85 ARG A C 1
ATOM 699 O O . ARG A 1 85 ? -5.275 6.481 0.038 1.00 90.75 85 ARG A O 1
ATOM 706 N N . ASN A 1 86 ? -5.016 4.436 0.929 1.00 91.31 86 ASN A N 1
ATOM 707 C CA . ASN A 1 86 ? -4.420 4.905 2.175 1.00 91.31 86 ASN A CA 1
ATOM 708 C C . ASN A 1 86 ? -2.903 5.104 2.062 1.00 91.31 86 ASN A C 1
ATOM 710 O O . ASN A 1 86 ? -2.364 5.811 2.906 1.00 91.31 86 ASN A O 1
ATOM 714 N N . LEU A 1 87 ? -2.235 4.576 1.026 1.00 91.88 87 LEU A N 1
ATOM 715 C CA . LEU A 1 87 ? -0.809 4.799 0.762 1.00 91.88 87 LEU A CA 1
ATOM 716 C C . LEU A 1 87 ? -0.556 6.277 0.427 1.00 91.88 87 LEU A C 1
ATOM 718 O O . LEU A 1 87 ? -0.762 6.725 -0.700 1.00 91.88 87 LEU A O 1
ATOM 722 N N . ARG A 1 88 ? -0.153 7.064 1.430 1.00 88.00 88 ARG A N 1
ATOM 723 C CA . ARG A 1 88 ? 0.125 8.504 1.260 1.00 88.00 88 ARG A CA 1
ATOM 724 C C . ARG A 1 88 ? 1.554 8.794 0.850 1.00 88.00 88 ARG A C 1
ATOM 726 O O . ARG A 1 88 ? 1.794 9.803 0.193 1.00 88.00 88 ARG A O 1
ATOM 733 N N . GLN A 1 89 ? 2.479 7.947 1.274 1.00 88.56 89 GLN A N 1
ATOM 734 C CA . GLN A 1 89 ? 3.869 8.055 0.879 1.00 88.56 89 GLN A CA 1
ATOM 735 C C . GLN A 1 89 ? 4.079 7.260 -0.413 1.00 88.56 89 GLN A C 1
ATOM 737 O O . GLN A 1 89 ? 3.486 6.186 -0.558 1.00 88.56 89 GLN A O 1
ATOM 742 N N . PRO A 1 90 ? 4.888 7.767 -1.356 1.00 90.56 90 PRO A N 1
ATOM 743 C CA . PRO A 1 90 ? 5.292 6.981 -2.508 1.00 90.56 90 PRO A CA 1
ATOM 744 C C . PRO A 1 90 ? 5.978 5.685 -2.073 1.00 90.56 90 PRO A C 1
ATOM 746 O O . PRO A 1 90 ? 6.790 5.695 -1.148 1.00 90.56 90 PRO A O 1
ATOM 749 N N . ILE A 1 91 ? 5.674 4.589 -2.764 1.00 91.75 91 ILE A N 1
ATOM 750 C CA . ILE A 1 91 ? 6.456 3.359 -2.658 1.00 91.75 91 ILE A CA 1
ATOM 751 C C . ILE A 1 91 ? 7.705 3.553 -3.508 1.00 91.75 91 ILE A C 1
ATOM 753 O O . ILE A 1 91 ? 7.598 3.855 -4.700 1.00 91.75 91 ILE A O 1
ATOM 757 N N . GLU A 1 92 ? 8.875 3.378 -2.909 1.00 90.88 92 GLU A N 1
ATOM 758 C CA . GLU A 1 92 ? 10.141 3.410 -3.639 1.00 90.88 92 GLU A CA 1
ATOM 759 C C . GLU A 1 92 ? 10.460 2.002 -4.142 1.00 90.88 92 GLU A C 1
ATOM 761 O O . GLU A 1 92 ? 10.545 1.050 -3.366 1.00 90.88 92 GLU A O 1
ATOM 766 N N . ILE A 1 93 ? 10.592 1.857 -5.459 1.00 87.44 93 ILE A N 1
ATOM 767 C CA . ILE A 1 93 ? 10.964 0.597 -6.096 1.00 87.44 93 ILE A CA 1
ATOM 768 C C . ILE A 1 93 ? 12.361 0.730 -6.675 1.00 87.44 93 ILE A C 1
ATOM 770 O O . ILE A 1 93 ? 12.625 1.679 -7.413 1.00 87.44 93 ILE A O 1
ATOM 774 N N . PHE A 1 94 ? 13.231 -0.228 -6.379 1.00 82.75 94 PHE A N 1
ATOM 775 C CA . PHE A 1 94 ? 14.610 -0.254 -6.859 1.00 82.75 94 PHE A CA 1
ATOM 776 C C . PHE A 1 94 ? 14.970 -1.596 -7.515 1.00 82.75 94 PHE A C 1
ATOM 778 O O . PHE A 1 94 ? 14.389 -2.641 -7.214 1.00 82.75 94 PHE A O 1
ATOM 785 N N . ALA A 1 95 ? 15.933 -1.577 -8.431 1.00 74.50 95 ALA A N 1
ATOM 786 C CA . ALA A 1 95 ? 16.622 -2.765 -8.920 1.00 74.50 95 ALA A CA 1
ATOM 787 C C 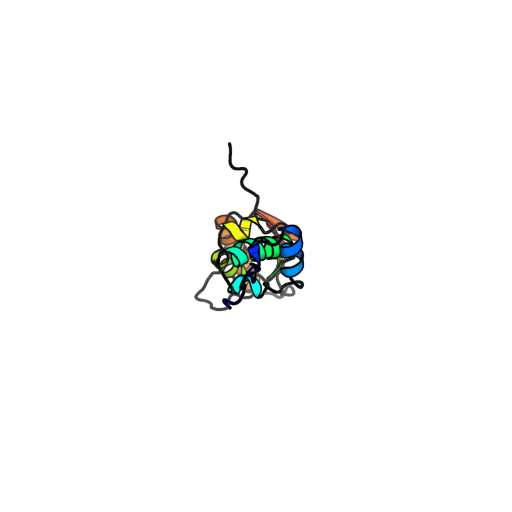. ALA A 1 95 ? 17.870 -3.008 -8.051 1.00 74.50 95 ALA A C 1
ATOM 789 O O . ALA A 1 95 ? 18.617 -2.076 -7.771 1.00 74.50 95 ALA A O 1
ATOM 790 N N . MET A 1 96 ? 18.080 -4.244 -7.589 1.00 65.75 96 MET A N 1
ATOM 791 C CA . MET A 1 96 ? 19.223 -4.601 -6.723 1.00 65.75 96 MET A CA 1
ATOM 792 C C . MET A 1 96 ? 20.522 -4.863 -7.494 1.00 65.75 96 MET A C 1
ATOM 794 O O . MET A 1 96 ? 21.558 -5.096 -6.876 1.00 65.75 96 MET A O 1
ATOM 798 N N . SER A 1 97 ? 20.477 -4.872 -8.820 1.00 62.03 97 SER A N 1
ATOM 799 C CA . SER A 1 97 ? 21.599 -5.322 -9.628 1.00 62.03 97 SER A CA 1
ATOM 800 C C . SER A 1 97 ? 22.555 -4.199 -9.999 1.00 62.03 97 SER A C 1
ATOM 802 O O . SER A 1 97 ? 22.141 -3.182 -10.556 1.00 62.03 97 SER A O 1
ATOM 804 N N . GLU A 1 98 ? 23.849 -4.418 -9.764 1.00 54.38 98 GLU A N 1
ATOM 805 C CA . GLU A 1 98 ? 24.892 -3.670 -10.464 1.00 54.38 98 GLU A CA 1
ATOM 806 C C . GLU A 1 98 ? 24.811 -3.987 -11.969 1.00 54.38 98 GLU A C 1
ATOM 808 O O . GLU A 1 98 ? 24.501 -5.125 -12.330 1.00 54.38 98 GLU A O 1
ATOM 813 N N . PRO A 1 99 ? 25.060 -3.013 -12.861 1.00 48.22 99 PRO A N 1
ATOM 814 C CA . PRO A 1 99 ? 24.934 -3.202 -14.303 1.00 48.22 99 PRO A CA 1
ATOM 815 C C . PRO A 1 99 ? 26.007 -4.173 -14.824 1.00 48.22 99 PRO A C 1
ATOM 817 O O . PRO A 1 99 ? 27.089 -3.767 -15.241 1.00 48.22 99 PRO A O 1
ATOM 820 N N . GLY A 1 100 ? 25.702 -5.470 -14.789 1.00 55.66 100 GLY A N 1
ATOM 821 C CA . GLY A 1 100 ? 26.405 -6.540 -15.492 1.00 55.66 100 GLY A CA 1
ATOM 822 C C . GLY A 1 100 ? 25.574 -7.038 -16.677 1.00 55.66 100 GLY A C 1
ATOM 823 O O . GLY A 1 100 ? 24.345 -7.053 -16.621 1.00 55.66 100 GLY A O 1
ATOM 824 N N . GLU A 1 101 ? 26.236 -7.412 -17.775 1.00 45.66 101 GLU A N 1
ATOM 825 C CA . GLU A 1 101 ? 25.581 -7.888 -19.000 1.00 45.66 101 GLU A CA 1
ATOM 826 C C . GLU A 1 101 ? 24.707 -9.127 -18.729 1.00 45.66 101 GLU A C 1
ATOM 828 O O . GLU A 1 101 ? 25.215 -10.192 -18.382 1.00 45.66 101 GLU A O 1
ATOM 833 N N . GLY A 1 102 ? 23.391 -8.983 -18.929 1.00 55.28 102 GLY A N 1
ATOM 834 C CA . GLY A 1 102 ? 22.426 -10.090 -18.907 1.00 55.28 102 GLY A CA 1
ATOM 835 C C . GLY A 1 102 ? 21.505 -10.161 -17.687 1.00 55.28 102 GLY A C 1
ATOM 836 O O . GLY A 1 102 ? 21.093 -11.260 -17.324 1.00 55.28 102 GLY A O 1
ATOM 837 N N . ASP A 1 103 ? 21.182 -9.034 -17.044 1.00 52.66 103 ASP A N 1
ATOM 838 C CA . ASP A 1 103 ? 20.378 -9.064 -15.823 1.00 52.66 103 ASP A CA 1
ATOM 839 C C . ASP A 1 103 ? 18.860 -9.266 -16.073 1.00 52.66 103 ASP A C 1
ATOM 841 O O . ASP A 1 103 ? 18.211 -8.397 -16.671 1.00 52.66 103 ASP A O 1
ATOM 845 N N . PRO A 1 104 ? 18.252 -10.364 -15.576 1.00 55.59 104 PRO A N 1
ATOM 846 C CA . PRO A 1 104 ? 16.821 -10.647 -15.723 1.00 55.59 104 PRO A CA 1
ATOM 847 C C . PRO A 1 104 ? 15.901 -9.611 -15.047 1.00 55.59 104 PRO A C 1
ATOM 849 O O . PRO A 1 104 ? 14.689 -9.618 -15.279 1.00 55.59 104 PRO A O 1
ATOM 852 N N . CYS A 1 105 ? 16.434 -8.696 -14.229 1.00 56.84 105 CYS A N 1
ATOM 853 C CA . CYS A 1 105 ? 15.635 -7.693 -13.526 1.00 56.84 105 CYS A CA 1
ATOM 854 C C . CYS A 1 105 ? 15.033 -6.616 -14.445 1.00 56.84 105 CYS A C 1
ATOM 856 O O . CYS A 1 105 ? 13.943 -6.121 -14.151 1.00 56.84 105 CYS A O 1
ATOM 858 N N . MET A 1 106 ? 15.694 -6.263 -15.555 1.00 54.62 106 MET A N 1
ATOM 859 C CA . MET A 1 106 ? 15.247 -5.159 -16.424 1.00 54.62 106 MET A CA 1
ATOM 860 C C . MET A 1 106 ? 14.044 -5.540 -17.299 1.00 54.62 106 MET A C 1
ATOM 862 O O . MET A 1 106 ? 13.140 -4.729 -17.493 1.00 54.62 106 MET A O 1
ATOM 866 N N . GLU A 1 107 ? 13.958 -6.789 -17.772 1.00 57.66 107 GLU A N 1
ATOM 867 C CA . GLU A 1 107 ? 12.763 -7.274 -18.487 1.00 57.66 107 GLU A CA 1
ATOM 868 C C . GLU A 1 107 ? 11.532 -7.371 -17.565 1.00 57.66 107 GLU A C 1
ATOM 870 O O . GLU A 1 107 ? 10.388 -7.277 -18.019 1.00 57.66 107 GLU A O 1
ATOM 875 N N . GLY A 1 108 ? 11.758 -7.516 -16.255 1.00 65.31 108 GLY A N 1
ATOM 876 C CA . GLY A 1 108 ? 10.714 -7.478 -15.233 1.00 65.31 108 GLY A CA 1
ATOM 877 C C . GLY A 1 108 ? 10.153 -6.078 -14.969 1.00 65.31 108 GLY A C 1
ATOM 878 O O . GLY A 1 108 ? 8.992 -5.965 -14.572 1.00 65.31 108 GLY A O 1
ATOM 879 N N . GLU A 1 109 ? 10.926 -5.017 -15.224 1.00 74.88 109 GLU A N 1
ATOM 880 C CA . GLU A 1 109 ? 10.530 -3.629 -14.952 1.00 74.88 109 GLU A CA 1
ATOM 881 C C . GLU A 1 109 ? 9.312 -3.217 -15.787 1.00 74.88 109 GLU A C 1
ATOM 883 O O . GLU A 1 109 ? 8.299 -2.790 -15.232 1.00 74.88 109 GLU A O 1
ATOM 888 N N . GLY A 1 110 ? 9.362 -3.418 -17.109 1.00 76.62 110 GLY A N 1
ATOM 889 C CA . GLY A 1 110 ? 8.260 -3.061 -18.010 1.00 76.62 110 GLY A CA 1
ATOM 890 C C . GLY A 1 110 ? 6.953 -3.771 -17.643 1.00 76.62 110 GLY A C 1
ATOM 891 O O . GLY A 1 110 ? 5.923 -3.123 -17.445 1.00 76.62 110 GLY A O 1
ATOM 892 N N . ARG A 1 111 ? 7.010 -5.096 -17.439 1.00 77.69 111 ARG A N 1
ATOM 893 C CA . ARG A 1 111 ? 5.847 -5.906 -17.030 1.00 77.69 111 ARG A CA 1
ATOM 894 C C . ARG A 1 111 ? 5.309 -5.503 -15.654 1.00 77.69 111 ARG A C 1
ATOM 896 O O . ARG A 1 111 ? 4.096 -5.499 -15.439 1.00 77.69 111 ARG A O 1
ATOM 903 N N . ALA A 1 112 ? 6.187 -5.166 -14.709 1.00 79.25 112 ALA A N 1
ATOM 904 C CA . ALA A 1 112 ? 5.774 -4.675 -13.399 1.00 79.25 112 ALA A CA 1
ATOM 905 C C . ALA A 1 112 ? 5.071 -3.316 -13.516 1.00 79.25 112 ALA A C 1
ATOM 907 O O . ALA A 1 112 ? 4.006 -3.140 -12.927 1.00 79.25 112 ALA A O 1
ATOM 908 N N . CYS A 1 113 ? 5.610 -2.390 -14.311 1.00 84.19 113 CYS A N 1
ATOM 909 C CA . CYS A 1 113 ? 5.023 -1.072 -14.538 1.00 84.19 113 CYS A CA 1
ATOM 910 C C . CYS A 1 113 ? 3.630 -1.149 -15.179 1.00 84.19 113 CYS A C 1
ATOM 912 O O . CYS A 1 113 ? 2.709 -0.470 -14.721 1.00 84.19 113 CYS A O 1
ATOM 914 N N . GLU A 1 114 ? 3.431 -2.016 -16.174 1.00 87.06 114 GLU A N 1
ATOM 915 C CA . GLU A 1 114 ? 2.107 -2.259 -16.767 1.00 87.06 114 GLU A CA 1
ATOM 916 C C . GLU A 1 114 ? 1.093 -2.745 -15.722 1.00 87.06 114 GLU A C 1
ATOM 918 O O . GLU A 1 114 ? -0.005 -2.195 -15.601 1.00 87.06 114 GLU A O 1
ATOM 923 N N . LYS A 1 115 ? 1.473 -3.731 -14.901 1.00 88.38 115 LYS A N 1
ATOM 924 C CA . LYS A 1 115 ? 0.602 -4.281 -13.848 1.00 88.38 115 LYS A CA 1
ATOM 925 C C . LYS A 1 115 ? 0.299 -3.263 -12.751 1.00 88.38 115 LYS A C 1
ATOM 927 O O . LYS A 1 115 ? -0.837 -3.166 -12.296 1.00 88.38 115 LYS A O 1
ATOM 932 N N . LEU A 1 116 ? 1.290 -2.478 -12.339 1.00 89.94 116 LEU A N 1
ATOM 933 C CA . LEU A 1 116 ? 1.114 -1.399 -11.366 1.00 89.94 116 LEU A CA 1
ATOM 934 C C . LEU A 1 116 ? 0.168 -0.318 -11.905 1.00 89.94 116 LEU A C 1
ATOM 936 O O . LEU A 1 116 ? -0.735 0.121 -11.192 1.00 89.94 116 LEU A O 1
ATOM 940 N N . THR A 1 117 ? 0.304 0.043 -13.180 1.00 91.81 117 THR A N 1
ATOM 941 C CA . THR A 1 117 ? -0.601 0.984 -13.854 1.00 91.81 117 THR A CA 1
ATOM 942 C C . THR A 1 117 ? -2.031 0.436 -13.902 1.00 91.81 117 THR A C 1
ATOM 944 O O . THR A 1 117 ? -2.978 1.157 -13.589 1.00 91.81 117 THR A O 1
ATOM 947 N N . ALA A 1 118 ? -2.205 -0.862 -14.183 1.00 91.62 118 ALA A N 1
ATOM 948 C CA . ALA A 1 118 ? -3.509 -1.531 -14.143 1.00 91.62 118 ALA A CA 1
ATOM 949 C C . ALA A 1 118 ? -4.154 -1.532 -12.740 1.00 91.62 118 ALA A C 1
ATOM 951 O O . ALA A 1 118 ? -5.379 -1.543 -12.619 1.00 91.62 118 ALA A O 1
ATOM 952 N N . LEU A 1 119 ? -3.353 -1.459 -11.670 1.00 91.44 119 LEU A N 1
ATOM 953 C CA . LEU A 1 119 ? -3.834 -1.284 -10.292 1.00 91.44 119 LEU A CA 1
ATOM 954 C C . LEU A 1 119 ? -4.197 0.171 -9.943 1.00 91.44 119 LEU A C 1
ATOM 956 O O . LEU A 1 119 ? -4.618 0.436 -8.810 1.00 91.44 119 LEU A O 1
ATOM 960 N N . GLY A 1 120 ? -4.061 1.095 -10.898 1.00 93.06 120 GLY A N 1
ATOM 961 C CA . GLY A 1 120 ? -4.317 2.524 -10.733 1.00 93.06 120 GLY A CA 1
ATOM 962 C C . GLY A 1 120 ? -3.125 3.302 -10.179 1.00 93.06 120 GLY A C 1
ATOM 963 O O . GLY A 1 120 ? -3.325 4.381 -9.621 1.00 93.06 120 GLY A O 1
ATOM 964 N N . ALA A 1 121 ? -1.912 2.754 -10.273 1.00 93.19 121 ALA A N 1
ATOM 965 C CA . ALA A 1 121 ? -0.720 3.450 -9.824 1.00 93.19 121 ALA A CA 1
ATOM 966 C C . ALA A 1 121 ? -0.236 4.477 -10.855 1.00 93.19 121 ALA A C 1
ATOM 968 O O . ALA A 1 121 ? -0.319 4.262 -12.063 1.00 93.19 121 ALA A O 1
ATOM 969 N N . VAL A 1 122 ? 0.332 5.571 -10.359 1.00 94.31 122 VAL A N 1
ATOM 970 C CA . VAL A 1 122 ? 1.133 6.518 -11.134 1.00 94.31 122 VAL A CA 1
ATOM 971 C C . VAL A 1 122 ? 2.596 6.251 -10.813 1.00 94.31 122 VAL A C 1
ATOM 973 O O . VAL A 1 122 ? 2.984 6.234 -9.641 1.00 94.31 122 VAL A O 1
ATOM 976 N N . ILE A 1 123 ? 3.382 6.021 -11.861 1.00 92.62 123 ILE A N 1
ATOM 977 C CA . ILE A 1 123 ? 4.783 5.616 -11.773 1.00 92.62 123 ILE A CA 1
ATOM 978 C C . ILE A 1 123 ? 5.650 6.759 -12.290 1.00 92.62 123 ILE A C 1
ATOM 980 O O . ILE A 1 123 ? 5.486 7.211 -13.421 1.00 92.62 123 ILE A O 1
ATOM 984 N N . GLU A 1 124 ? 6.578 7.214 -11.460 1.00 93.50 124 GLU A N 1
ATOM 985 C CA . GLU A 1 124 ? 7.553 8.248 -11.791 1.00 93.50 124 GLU A CA 1
ATOM 986 C C . GLU A 1 124 ? 8.955 7.637 -11.760 1.00 93.50 124 GLU A C 1
ATOM 988 O O . GLU A 1 124 ? 9.378 7.087 -10.741 1.00 93.50 124 GLU A O 1
ATOM 993 N N . LYS A 1 125 ? 9.687 7.727 -12.874 1.00 89.94 125 LYS A N 1
ATOM 994 C CA . LYS A 1 125 ? 11.094 7.321 -12.921 1.00 89.94 125 LYS A CA 1
ATOM 995 C C . LYS A 1 125 ? 11.948 8.412 -12.281 1.00 89.94 125 LYS A C 1
ATOM 997 O O . LYS A 1 125 ? 11.904 9.559 -12.715 1.00 89.94 125 LYS A O 1
ATOM 1002 N N . ILE A 1 126 ? 12.727 8.049 -11.267 1.00 88.19 126 ILE A N 1
ATOM 1003 C CA . ILE A 1 126 ? 13.578 8.993 -10.525 1.00 88.19 126 ILE A CA 1
ATOM 1004 C C . ILE A 1 126 ? 14.997 8.975 -11.092 1.00 88.19 126 ILE A C 1
ATOM 1006 O O . ILE A 1 126 ? 15.604 10.019 -11.305 1.00 88.19 126 ILE A O 1
ATOM 1010 N N . GLN A 1 127 ? 15.516 7.772 -11.332 1.00 84.00 127 GLN A N 1
ATOM 1011 C CA . GLN A 1 127 ? 16.805 7.496 -11.963 1.00 84.00 127 GLN A CA 1
ATOM 1012 C C . GLN A 1 127 ? 16.775 6.076 -12.544 1.00 84.00 127 GLN A C 1
ATOM 1014 O O . GLN A 1 127 ? 15.778 5.364 -12.394 1.00 84.00 127 GLN A O 1
ATOM 1019 N N . ASP A 1 128 ? 17.835 5.656 -13.229 1.00 78.00 128 ASP A N 1
ATOM 1020 C CA . ASP A 1 128 ? 17.900 4.304 -13.787 1.00 78.00 128 ASP A CA 1
ATOM 1021 C C . ASP A 1 128 ? 17.751 3.240 -12.691 1.00 78.00 128 ASP A C 1
ATOM 1023 O O . ASP A 1 128 ? 18.386 3.310 -11.639 1.00 78.00 128 ASP A O 1
ATOM 1027 N N . GLY A 1 129 ? 16.831 2.297 -12.918 1.00 74.31 129 GLY A N 1
ATOM 1028 C CA . GLY A 1 129 ? 16.491 1.246 -11.963 1.00 74.31 129 GLY A CA 1
ATOM 1029 C C . GLY A 1 129 ? 15.689 1.696 -10.735 1.00 74.31 129 GLY A C 1
ATOM 1030 O O . GLY A 1 129 ? 15.442 0.859 -9.870 1.00 74.31 129 GLY A O 1
ATOM 1031 N N . MET A 1 130 ? 15.252 2.964 -10.625 1.00 85.19 130 MET A N 1
ATOM 1032 C CA . MET A 1 130 ? 14.509 3.460 -9.455 1.00 85.19 130 MET A CA 1
ATOM 1033 C C . MET A 1 130 ? 13.236 4.235 -9.814 1.00 85.19 130 MET A C 1
ATOM 1035 O O . MET A 1 130 ? 13.260 5.210 -10.571 1.00 85.19 130 MET A O 1
ATOM 1039 N N . HIS A 1 131 ? 12.124 3.834 -9.200 1.00 89.69 131 HIS A N 1
ATOM 1040 C CA . HIS A 1 131 ? 10.792 4.374 -9.456 1.00 89.69 131 HIS A CA 1
ATOM 1041 C C . HIS A 1 131 ? 10.070 4.754 -8.166 1.00 89.69 131 HIS A C 1
ATOM 1043 O O . HIS A 1 131 ? 10.211 4.100 -7.135 1.00 89.69 131 HIS A O 1
ATOM 1049 N N . LYS A 1 132 ? 9.240 5.790 -8.251 1.00 92.62 132 LYS A N 1
ATOM 1050 C CA . LYS A 1 132 ? 8.237 6.146 -7.249 1.00 92.62 132 LYS A CA 1
ATOM 1051 C C . LYS A 1 132 ? 6.875 5.702 -7.741 1.00 92.62 132 LYS A C 1
ATOM 1053 O O . LYS A 1 132 ? 6.481 6.030 -8.856 1.00 92.62 132 LYS A O 1
ATOM 1058 N N . VAL A 1 133 ? 6.145 4.990 -6.894 1.00 92.62 133 VAL A N 1
ATOM 1059 C CA . VAL A 1 133 ? 4.803 4.499 -7.206 1.00 92.62 133 VAL A CA 1
ATOM 1060 C C . VAL A 1 133 ? 3.807 5.086 -6.227 1.00 92.62 133 VAL A C 1
ATOM 1062 O O . VAL A 1 133 ? 3.946 4.953 -5.013 1.00 92.62 133 VAL A O 1
ATOM 1065 N N . THR A 1 134 ? 2.799 5.766 -6.763 1.00 94.25 134 THR A N 1
ATOM 1066 C CA . THR A 1 134 ? 1.780 6.472 -5.981 1.00 94.25 134 THR A CA 1
ATOM 1067 C C . THR A 1 134 ? 0.383 6.055 -6.414 1.00 94.25 134 THR A C 1
ATOM 1069 O O . THR A 1 134 ? 0.164 5.696 -7.567 1.00 94.25 134 THR A O 1
ATOM 1072 N N . PHE A 1 135 ? -0.579 6.110 -5.493 1.00 92.81 135 PHE A N 1
ATOM 1073 C CA . PHE A 1 135 ? -1.986 5.828 -5.779 1.00 92.81 135 PHE A CA 1
ATOM 1074 C C . PHE A 1 135 ? -2.803 7.101 -5.549 1.00 92.81 135 PHE A C 1
ATOM 1076 O O . PHE A 1 135 ? -3.068 7.457 -4.397 1.00 92.81 135 PHE A O 1
ATOM 1083 N N . PRO A 1 136 ? -3.178 7.834 -6.613 1.00 86.56 136 PRO A N 1
ATOM 1084 C CA . PRO A 1 136 ? -3.926 9.068 -6.462 1.00 86.56 136 PRO A CA 1
ATOM 1085 C C . PRO A 1 136 ? -5.294 8.790 -5.843 1.00 86.56 136 PRO A C 1
ATOM 1087 O O . PRO A 1 136 ? -5.991 7.828 -6.180 1.00 86.56 136 PRO A O 1
ATOM 1090 N N . ILE A 1 137 ? -5.704 9.673 -4.938 1.00 80.81 137 ILE A N 1
ATOM 1091 C CA . ILE A 1 137 ? -7.054 9.640 -4.386 1.00 80.81 137 ILE A CA 1
ATOM 1092 C C . ILE A 1 137 ? -7.975 10.100 -5.497 1.00 80.81 137 ILE A C 1
ATOM 1094 O O . ILE A 1 137 ? -7.991 11.281 -5.846 1.00 80.81 137 ILE A O 1
ATOM 1098 N N . GLN A 1 138 ? -8.730 9.162 -6.061 1.00 65.31 138 GLN A N 1
ATOM 1099 C CA . GLN A 1 138 ? -9.805 9.502 -6.975 1.00 65.31 138 GLN A CA 1
ATOM 1100 C C . GLN A 1 138 ? -10.749 10.442 -6.230 1.00 65.31 138 GLN A C 1
ATOM 1102 O O . G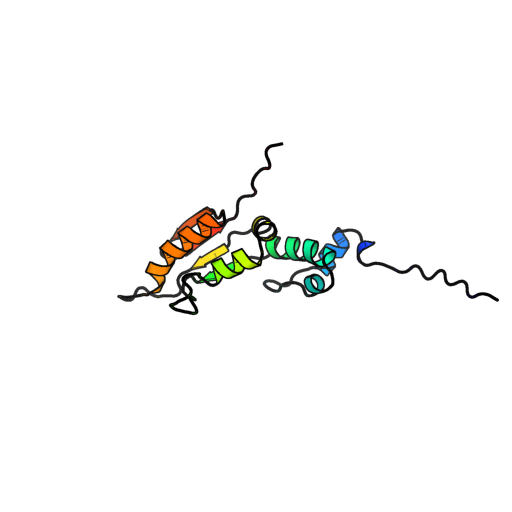LN A 1 138 ? -11.378 10.058 -5.244 1.00 65.31 138 GLN A O 1
ATOM 1107 N N . SER A 1 139 ? -10.784 11.701 -6.664 1.00 55.41 139 SER A N 1
ATOM 1108 C CA . SER A 1 139 ? -11.797 12.641 -6.217 1.00 55.41 139 SER A CA 1
ATOM 1109 C C . SER A 1 139 ? -13.118 12.066 -6.701 1.00 55.41 139 SER A C 1
ATOM 1111 O O . SER A 1 139 ? -13.375 12.041 -7.901 1.00 55.41 139 SER A O 1
ATOM 1113 N N . SER A 1 140 ? -13.918 11.517 -5.792 1.00 46.72 140 SER A N 1
ATOM 1114 C CA . SER A 1 140 ? -15.305 11.193 -6.093 1.00 46.72 140 SER A CA 1
ATOM 1115 C C . SER A 1 140 ? -15.963 12.497 -6.522 1.00 46.72 140 SER A C 1
ATOM 1117 O O . SER A 1 140 ? -16.131 13.393 -5.693 1.00 46.72 140 SER A O 1
ATOM 1119 N N . SER A 1 141 ? -16.235 12.632 -7.820 1.00 43.81 141 SER A N 1
ATOM 1120 C CA . SER A 1 141 ? -17.093 13.684 -8.348 1.00 43.81 141 SER A CA 1
ATOM 1121 C C . SER A 1 141 ? -18.398 13.620 -7.559 1.00 43.81 141 SER A C 1
ATOM 1123 O O . SER A 1 141 ? -19.084 12.598 -7.599 1.00 43.81 141 SER A O 1
ATOM 1125 N N . GLN A 1 142 ? -18.636 14.648 -6.742 1.00 38.94 142 GLN A N 1
ATOM 1126 C CA . GLN A 1 142 ? -19.916 14.878 -6.077 1.00 38.94 142 GLN A CA 1
ATOM 1127 C C . GLN A 1 142 ? -20.994 15.188 -7.110 1.00 38.94 142 GLN A C 1
ATOM 1129 O O . GLN A 1 142 ? -20.650 15.820 -8.136 1.00 38.94 142 GLN A O 1
#

Foldseek 3Di:
DDPPPPPPDDDPVVDDPVVLCVVLPDDAPDQRPLLVVDVVSVVSSLLSNLQPYAAEEELPPPVDPPPLEDPVLVVLVVVDLVSLLSNPFWYKYFYPDDDDPPDPSVVSVVSHVVSLVVSQWDWDDPDVRIITIHHDDPPPDD